Protein AF-A0A7C0VVH6-F1 (afdb_monomer)

Radius of gyration: 14.69 Å; Cα contacts (8 Å, |Δi|>4): 190; chains: 1; bounding box: 42×26×33 Å

Solvent-accessible surface area (backbone atoms only — not comparable to full-atom values): 6425 Å² total; per-residue (Å²): 135,94,75,88,85,83,79,89,79,78,71,96,59,83,92,65,56,63,70,42,46,78,48,74,46,80,42,77,58,90,42,61,59,67,68,76,42,82,99,42,51,32,40,39,35,47,28,66,67,40,36,70,76,56,25,31,32,35,65,71,55,56,45,76,43,52,21,85,41,68,57,70,46,68,45,45,38,20,32,76,32,97,60,71,42,70,55,85,55,60,80,64,50,43,39,81,43,78,58,70,78,87,77,114

Sequence (104 aa):
MHGVWTHGLRAPDGDRHPRFDWQTLIIPTGIAIHIRIPDLAAMLLPRSVLGHKHGIVLGNLVGLINSDYQGQVFVSCWNRSDTPCTIDGYRKAARYQEPNEQRL

pLDDT: mean 76.66, std 19.95, range [26.42, 95.19]

Structure (mmCIF, N/CA/C/O backbone):
data_AF-A0A7C0VVH6-F1
#
_entry.id   AF-A0A7C0VVH6-F1
#
loop_
_atom_site.group_PDB
_atom_site.id
_atom_site.type_symbol
_atom_site.label_atom_id
_atom_site.label_alt_id
_atom_site.label_comp_id
_atom_site.label_asym_id
_atom_site.label_entity_id
_atom_site.label_seq_id
_atom_site.pdbx_PDB_ins_code
_atom_site.Cartn_x
_atom_site.Cartn_y
_atom_site.Cartn_z
_atom_site.occupancy
_atom_site.B_iso_or_equiv
_atom_site.auth_seq_id
_atom_site.auth_comp_id
_atom_site.auth_asym_id
_atom_site.auth_atom_id
_atom_site.pdbx_PDB_model_num
ATOM 1 N N . MET A 1 1 ? 14.800 17.140 -7.129 1.00 32.22 1 MET A N 1
ATOM 2 C CA . MET A 1 1 ? 13.773 18.204 -7.133 1.00 32.22 1 MET A CA 1
ATOM 3 C C . MET A 1 1 ? 12.752 17.858 -6.064 1.00 32.22 1 MET A C 1
ATO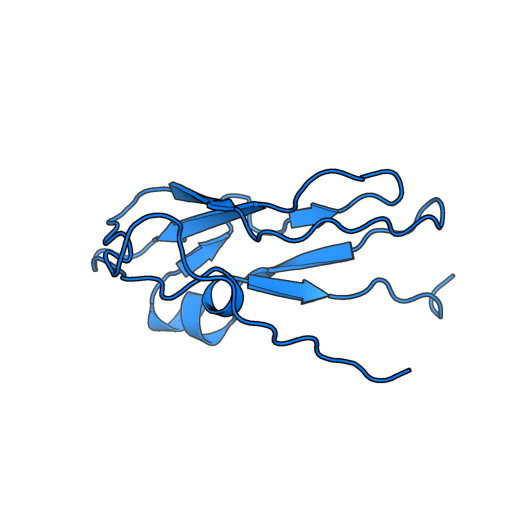M 5 O O . MET A 1 1 ? 12.158 16.795 -6.133 1.00 32.22 1 MET A O 1
ATOM 9 N N . HIS A 1 2 ? 12.637 18.692 -5.032 1.00 33.31 2 HIS A N 1
ATOM 10 C CA . HIS A 1 2 ? 11.721 18.484 -3.910 1.00 33.31 2 HIS A CA 1
ATOM 11 C C . HIS A 1 2 ? 10.302 18.890 -4.318 1.00 33.31 2 HIS A C 1
ATOM 13 O O . HIS A 1 2 ? 10.098 20.016 -4.760 1.00 33.31 2 HIS A O 1
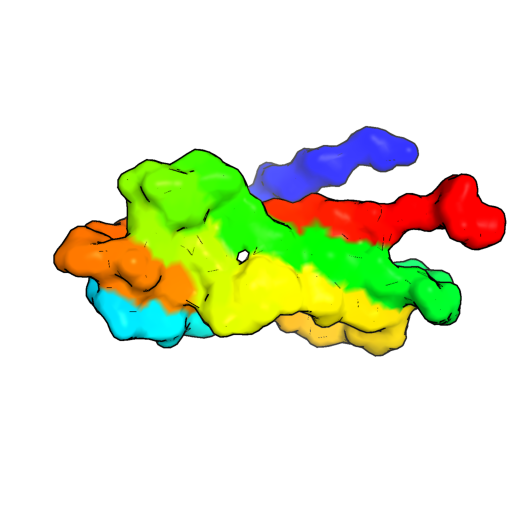ATOM 19 N N . GLY A 1 3 ? 9.324 18.001 -4.154 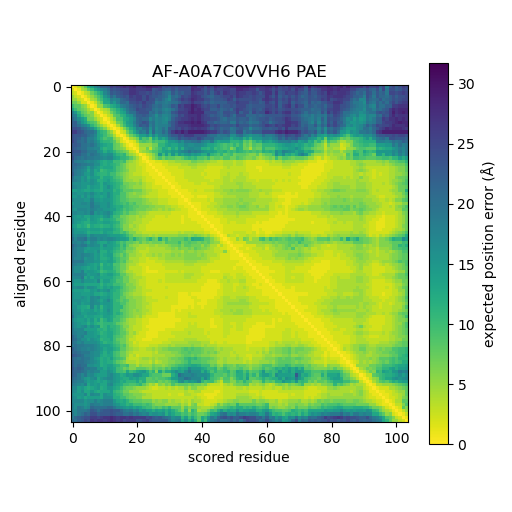1.00 26.42 3 GLY A N 1
ATOM 20 C CA . GLY A 1 3 ? 7.930 18.323 -4.444 1.00 26.42 3 GLY A CA 1
ATOM 21 C C . GLY A 1 3 ? 6.973 17.306 -3.844 1.00 26.42 3 GLY A C 1
ATOM 22 O O . GLY A 1 3 ? 6.599 16.334 -4.489 1.00 26.42 3 GLY A O 1
ATOM 23 N N . VAL A 1 4 ? 6.548 17.535 -2.601 1.00 28.69 4 VAL A N 1
ATOM 24 C CA . VAL A 1 4 ? 5.341 16.894 -2.070 1.00 28.69 4 VAL A CA 1
ATOM 25 C C . VAL A 1 4 ? 4.153 17.603 -2.717 1.00 28.69 4 VAL A C 1
ATOM 27 O O . VAL A 1 4 ? 3.821 18.726 -2.351 1.00 28.69 4 VAL A O 1
ATOM 30 N N . TRP A 1 5 ? 3.514 16.970 -3.699 1.00 31.70 5 TRP A N 1
ATOM 31 C CA . TRP A 1 5 ? 2.345 17.544 -4.364 1.00 31.70 5 TRP A CA 1
ATOM 32 C C . TRP A 1 5 ? 1.069 17.298 -3.536 1.00 31.70 5 TRP A C 1
ATOM 34 O O . TRP A 1 5 ? 0.516 16.193 -3.474 1.00 31.70 5 TRP A O 1
ATOM 44 N N . THR A 1 6 ? 0.565 18.348 -2.883 1.00 32.88 6 THR A N 1
ATOM 45 C CA . THR A 1 6 ? -0.767 18.395 -2.255 1.00 32.88 6 THR A CA 1
ATOM 46 C C . THR A 1 6 ? -1.719 19.293 -3.038 1.00 32.88 6 THR A C 1
ATOM 48 O O . THR A 1 6 ? -2.019 20.391 -2.589 1.00 32.88 6 THR A O 1
ATOM 51 N N . HIS A 1 7 ? -2.225 18.836 -4.188 1.00 34.09 7 HIS A N 1
ATOM 52 C CA . HIS A 1 7 ? -3.458 19.401 -4.748 1.00 34.09 7 HIS A CA 1
ATOM 53 C C . HIS A 1 7 ? -4.644 18.513 -4.355 1.00 34.09 7 HIS A C 1
ATOM 55 O O . HIS A 1 7 ? -4.594 17.283 -4.472 1.00 34.09 7 HIS A O 1
ATOM 61 N N . GLY A 1 8 ? -5.650 19.154 -3.757 1.00 37.66 8 GLY A N 1
ATOM 62 C CA . GLY A 1 8 ? -6.859 18.534 -3.234 1.00 37.66 8 GLY A CA 1
ATOM 63 C C . GLY A 1 8 ? -7.774 18.087 -4.364 1.00 37.66 8 GLY A C 1
ATOM 64 O O . GLY A 1 8 ? -8.221 18.901 -5.164 1.00 37.66 8 GLY A O 1
ATOM 65 N N . LEU A 1 9 ? -8.058 16.789 -4.402 1.00 35.31 9 LEU A N 1
ATOM 66 C CA . LEU A 1 9 ? -9.156 16.228 -5.176 1.00 35.31 9 LEU A CA 1
ATOM 67 C C . LEU A 1 9 ? -10.251 15.853 -4.179 1.00 35.31 9 LEU A C 1
ATOM 69 O O . LEU A 1 9 ? -10.010 15.094 -3.237 1.00 35.31 9 LEU A O 1
ATOM 73 N N . ARG A 1 10 ? -11.426 16.455 -4.362 1.00 34.75 10 ARG A N 1
ATOM 74 C CA . ARG A 1 10 ? -12.646 16.165 -3.607 1.00 34.75 10 ARG A CA 1
ATOM 75 C C . ARG A 1 10 ? -13.268 14.887 -4.177 1.00 34.75 10 ARG A C 1
ATOM 77 O O . ARG A 1 10 ? -13.180 14.657 -5.382 1.00 34.75 10 ARG A O 1
ATOM 84 N N . ALA A 1 11 ? -13.864 14.053 -3.326 1.00 36.97 11 ALA A N 1
ATOM 85 C CA . ALA A 1 11 ? -14.653 12.918 -3.801 1.00 36.97 11 ALA A CA 1
ATOM 86 C C . ALA A 1 11 ? -15.811 13.423 -4.698 1.00 36.97 11 ALA A C 1
ATOM 88 O O . ALA A 1 11 ? -16.311 14.522 -4.439 1.00 36.97 11 ALA A O 1
ATOM 89 N N . PRO A 1 12 ? -16.235 12.664 -5.729 1.00 39.09 12 PRO A N 1
ATOM 90 C CA . PRO A 1 12 ? -17.291 13.092 -6.654 1.00 39.09 12 PRO A CA 1
ATOM 91 C C . PRO A 1 12 ? -18.650 13.303 -5.970 1.00 39.09 12 PRO A C 1
ATOM 93 O O . PRO A 1 12 ? -19.452 14.099 -6.445 1.00 39.09 12 PRO A O 1
ATOM 96 N N . ASP A 1 13 ? -18.875 12.644 -4.832 1.00 41.97 13 ASP A N 1
ATOM 97 C CA . ASP A 1 13 ? -20.096 12.764 -4.043 1.00 41.97 13 ASP A CA 1
ATOM 98 C C . ASP A 1 13 ? -19.838 13.625 -2.804 1.00 41.97 13 ASP A C 1
ATOM 100 O O . ASP A 1 13 ? -19.041 13.269 -1.931 1.00 41.97 13 ASP A O 1
ATOM 104 N N . GLY A 1 14 ? -20.507 14.777 -2.735 1.00 39.84 14 GLY A N 1
ATOM 105 C CA . GLY A 1 14 ? -20.385 15.745 -1.648 1.00 39.84 14 GLY A CA 1
ATOM 106 C C . GLY A 1 14 ? -20.427 15.110 -0.251 1.00 39.84 14 GLY A C 1
ATOM 107 O O . GLY A 1 14 ? -21.399 14.463 0.129 1.00 39.84 14 GLY A O 1
ATOM 108 N N . ASP A 1 15 ? -19.351 15.324 0.507 1.00 42.72 15 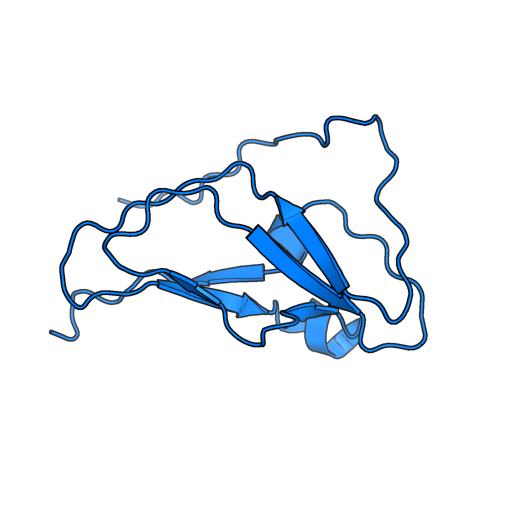ASP A N 1
ATOM 109 C CA . ASP A 1 15 ? -19.234 15.217 1.969 1.00 42.72 15 ASP A CA 1
ATOM 110 C C . ASP A 1 15 ? -19.726 13.928 2.664 1.00 42.72 15 ASP A C 1
ATOM 112 O O . ASP A 1 15 ? -19.918 13.914 3.881 1.00 42.72 15 ASP A O 1
ATOM 116 N N . ARG A 1 16 ? -19.837 12.794 1.960 1.00 50.97 16 ARG A N 1
ATOM 117 C CA . ARG A 1 16 ? -19.992 11.476 2.602 1.00 50.97 16 ARG A CA 1
ATOM 118 C C . ARG A 1 16 ? -18.710 10.669 2.491 1.00 50.97 16 ARG A C 1
ATOM 120 O O . ARG A 1 16 ? -18.546 9.827 1.617 1.00 50.97 16 ARG A O 1
ATOM 127 N N . HIS A 1 17 ? -17.797 10.901 3.426 1.00 58.50 17 HIS A N 1
ATOM 128 C CA . HIS A 1 17 ? -16.708 9.964 3.673 1.00 58.50 17 HIS A CA 1
ATOM 129 C C . HIS A 1 17 ? -17.310 8.608 4.076 1.00 58.50 17 HIS A C 1
ATOM 131 O O . HIS A 1 17 ? -18.033 8.561 5.079 1.00 58.50 17 HIS A O 1
ATOM 137 N N . PRO A 1 18 ? -17.059 7.515 3.333 1.00 57.94 18 PRO A N 1
ATOM 138 C CA . PRO A 1 18 ? -17.643 6.227 3.666 1.00 57.94 18 PRO A CA 1
ATOM 139 C C . PRO A 1 18 ? -17.195 5.831 5.075 1.00 57.94 18 PRO A C 1
ATOM 141 O O . PRO A 1 18 ? -15.998 5.759 5.364 1.00 57.94 18 PRO A O 1
ATOM 144 N N . ARG A 1 19 ? -18.171 5.626 5.966 1.00 63.44 19 ARG A N 1
ATOM 145 C CA . ARG A 1 19 ? -17.960 4.873 7.200 1.00 63.44 19 ARG A CA 1
ATOM 146 C C . ARG A 1 19 ? -17.945 3.407 6.824 1.00 63.44 19 ARG A C 1
ATOM 148 O O . ARG A 1 19 ? -18.879 2.942 6.177 1.00 63.44 19 ARG A O 1
ATOM 155 N N . PHE A 1 20 ? -16.887 2.705 7.197 1.00 69.06 20 PHE A N 1
ATOM 156 C CA . PHE A 1 20 ? -16.783 1.285 6.918 1.00 69.06 20 PHE A CA 1
ATOM 157 C C . PHE A 1 20 ? -16.285 0.508 8.127 1.00 69.06 20 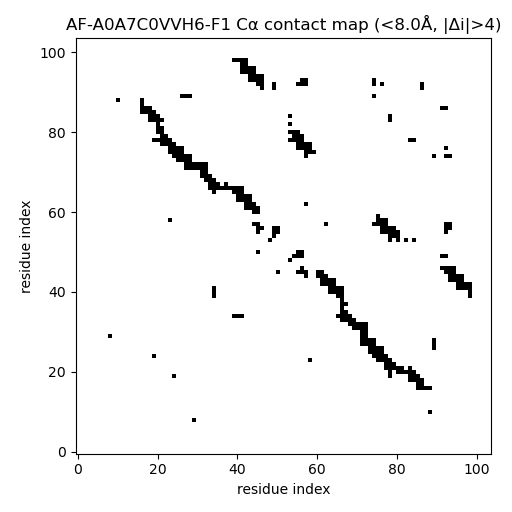PHE A C 1
ATOM 159 O O . PHE A 1 20 ? -15.374 0.939 8.843 1.00 69.06 20 PHE A O 1
ATOM 166 N N . ASP A 1 21 ? -16.932 -0.634 8.323 1.00 78.69 21 ASP A N 1
ATOM 167 C CA . ASP A 1 21 ? -16.658 -1.592 9.390 1.00 78.69 21 ASP A CA 1
ATOM 168 C C . ASP A 1 21 ? -15.534 -2.539 8.940 1.00 78.69 21 ASP A C 1
ATOM 170 O O . ASP A 1 21 ? -14.680 -2.127 8.158 1.00 78.69 21 ASP A O 1
ATOM 174 N N . TRP A 1 22 ? -15.549 -3.802 9.381 1.00 72.31 22 TRP A N 1
ATOM 175 C CA . TRP A 1 22 ? -14.607 -4.888 9.052 1.00 72.31 22 TRP A CA 1
ATOM 176 C C . TRP A 1 22 ? -14.575 -5.313 7.571 1.00 72.31 22 TRP A C 1
ATOM 178 O O . TRP A 1 22 ? -14.675 -6.492 7.232 1.00 72.31 22 TRP A O 1
ATOM 188 N N . GLN A 1 23 ? -14.448 -4.363 6.657 1.00 82.06 23 GLN A N 1
ATOM 189 C CA . GLN A 1 23 ? -14.487 -4.586 5.222 1.00 82.06 23 GLN A CA 1
ATOM 190 C C . GLN A 1 23 ? -13.326 -3.893 4.515 1.00 82.06 23 GLN A C 1
ATOM 192 O O . GLN A 1 23 ? -12.636 -3.030 5.068 1.00 82.06 23 GLN A O 1
ATOM 197 N N . THR A 1 24 ? -13.114 -4.300 3.267 1.00 87.88 24 THR A N 1
ATOM 198 C CA . THR A 1 24 ? -12.145 -3.677 2.368 1.00 87.88 24 THR A CA 1
ATOM 199 C C . THR A 1 24 ? -12.869 -2.741 1.409 1.00 87.88 24 THR A C 1
ATOM 201 O O . THR A 1 24 ? -13.836 -3.141 0.766 1.00 87.88 24 THR A O 1
ATOM 204 N N . LEU A 1 25 ? -12.377 -1.511 1.284 1.00 87.94 25 LEU A N 1
ATOM 205 C CA . LEU A 1 25 ? -12.809 -0.545 0.281 1.00 87.94 25 LEU A CA 1
ATOM 206 C C . LEU A 1 25 ? -11.679 -0.264 -0.707 1.00 87.94 25 LEU A C 1
ATOM 208 O O . LEU A 1 25 ? -10.536 -0.043 -0.310 1.00 87.94 25 LEU A O 1
ATOM 212 N N . ILE A 1 26 ? -12.008 -0.205 -1.996 1.00 87.81 26 ILE A N 1
ATOM 213 C CA . ILE A 1 26 ? -11.077 0.237 -3.035 1.00 87.81 26 ILE A CA 1
ATOM 214 C C . ILE A 1 26 ? -11.238 1.744 -3.221 1.00 87.81 26 ILE A C 1
ATOM 216 O O . ILE A 1 26 ? -12.274 2.214 -3.684 1.00 87.81 26 ILE A O 1
ATOM 220 N N . ILE A 1 27 ? -10.210 2.507 -2.852 1.00 86.69 27 ILE A N 1
ATOM 221 C CA . ILE A 1 27 ? -10.223 3.969 -2.929 1.00 86.69 27 ILE A CA 1
ATOM 222 C C . ILE A 1 27 ? -9.391 4.407 -4.145 1.00 86.69 27 ILE A C 1
ATOM 224 O O . ILE A 1 27 ? -8.174 4.180 -4.151 1.00 86.69 27 ILE A O 1
ATOM 228 N N . PRO A 1 28 ? -9.993 5.041 -5.169 1.00 87.81 28 PRO A N 1
ATOM 229 C CA . PRO A 1 28 ? -9.237 5.636 -6.265 1.00 87.81 28 PRO A CA 1
ATOM 230 C C . PRO A 1 28 ? -8.426 6.831 -5.753 1.00 87.81 28 PRO A C 1
ATOM 232 O O . PRO A 1 28 ? -8.939 7.673 -5.014 1.00 87.81 28 PRO A O 1
ATOM 235 N N . THR A 1 29 ? -7.152 6.921 -6.138 1.00 86.50 29 THR A N 1
ATOM 236 C CA . THR A 1 29 ? -6.297 8.044 -5.710 1.00 86.50 29 THR A CA 1
ATOM 237 C C . THR A 1 29 ? -6.428 9.280 -6.600 1.00 86.50 29 THR A C 1
ATOM 239 O O . THR A 1 29 ? -6.034 10.369 -6.187 1.00 86.50 29 THR A O 1
ATOM 242 N N . GLY A 1 30 ? -6.936 9.137 -7.828 1.00 87.25 30 GLY A N 1
ATOM 243 C CA . GLY A 1 30 ? -6.835 10.184 -8.849 1.00 87.25 30 GLY A CA 1
ATOM 244 C C . GLY A 1 30 ? -5.411 10.388 -9.382 1.00 87.25 30 GLY A C 1
ATOM 245 O O . GLY A 1 30 ? -5.173 11.352 -10.102 1.00 87.25 30 GLY A O 1
ATOM 246 N N . ILE A 1 31 ? -4.455 9.525 -9.012 1.00 86.56 31 ILE A N 1
ATOM 247 C CA . ILE A 1 31 ? -3.039 9.627 -9.382 1.00 86.56 31 ILE A CA 1
ATOM 248 C C . ILE A 1 31 ? -2.673 8.433 -10.261 1.00 86.56 31 ILE A C 1
ATOM 250 O O . ILE A 1 31 ? -2.931 7.290 -9.892 1.00 86.56 31 ILE A O 1
ATOM 254 N N . ALA A 1 32 ? -2.019 8.698 -11.388 1.00 90.69 32 ALA A N 1
ATOM 255 C CA . ALA A 1 32 ? -1.297 7.703 -12.172 1.00 90.69 32 ALA A CA 1
ATOM 256 C C . ALA A 1 32 ? 0.206 7.996 -12.085 1.00 90.69 32 ALA A C 1
ATOM 258 O O . ALA A 1 32 ? 0.615 9.157 -12.031 1.00 90.69 32 ALA A O 1
ATOM 259 N N . ILE A 1 33 ? 1.022 6.946 -12.033 1.00 87.06 33 ILE A N 1
ATOM 260 C CA . ILE A 1 33 ? 2.486 7.027 -11.945 1.00 87.06 33 ILE A CA 1
ATOM 261 C C . ILE A 1 33 ? 3.051 6.114 -13.025 1.00 87.06 33 ILE A C 1
ATOM 263 O O . ILE A 1 33 ? 2.510 5.036 -13.233 1.00 87.06 33 ILE A O 1
ATOM 267 N N . HIS A 1 34 ? 4.133 6.540 -13.676 1.00 93.88 34 HIS A N 1
ATOM 268 C CA . HIS A 1 34 ? 4.886 5.736 -14.635 1.00 93.88 34 HIS A CA 1
ATOM 269 C C . HIS A 1 34 ? 6.382 5.887 -14.331 1.00 93.88 34 HIS A C 1
ATOM 271 O O . HIS A 1 34 ? 6.957 6.947 -14.573 1.00 93.88 34 HIS A O 1
ATOM 277 N N . ILE A 1 35 ? 6.997 4.851 -13.749 1.00 91.31 35 ILE A N 1
ATOM 278 C CA . ILE A 1 35 ? 8.380 4.898 -13.230 1.00 91.31 35 ILE A CA 1
ATOM 279 C C . ILE A 1 35 ? 9.409 4.817 -14.369 1.00 91.31 35 ILE A C 1
ATOM 281 O O . ILE A 1 35 ? 10.467 5.424 -14.264 1.00 91.31 35 ILE A O 1
ATOM 285 N N . ARG A 1 36 ? 9.099 4.126 -15.478 1.00 91.56 36 ARG A N 1
ATOM 286 C CA . ARG A 1 36 ? 9.892 4.071 -16.731 1.00 91.56 36 ARG A CA 1
ATOM 287 C C . ARG A 1 36 ? 11.301 3.479 -16.650 1.00 91.56 36 ARG A C 1
ATOM 289 O O . ARG A 1 36 ? 11.919 3.301 -17.696 1.00 91.56 36 ARG A O 1
ATOM 296 N N . ILE A 1 37 ? 11.802 3.173 -15.461 1.00 91.44 37 ILE A N 1
ATOM 297 C CA . ILE A 1 37 ? 13.091 2.514 -15.255 1.00 91.44 37 ILE A CA 1
ATOM 298 C C . ILE A 1 37 ? 12.818 1.017 -15.082 1.00 91.44 37 ILE A C 1
ATOM 300 O O . ILE A 1 37 ? 12.159 0.662 -14.104 1.00 91.44 37 ILE A O 1
ATOM 304 N N . PRO A 1 38 ? 13.264 0.151 -16.012 1.00 90.62 38 PRO A N 1
ATOM 305 C CA . PRO A 1 38 ? 13.135 -1.296 -15.865 1.00 90.62 38 PRO A CA 1
ATOM 306 C C . PRO A 1 38 ? 13.707 -1.785 -14.532 1.00 90.62 38 PRO A C 1
ATOM 308 O O . PRO A 1 38 ? 14.629 -1.179 -13.991 1.00 90.62 38 PRO A O 1
ATOM 311 N N . ASP A 1 39 ? 13.135 -2.864 -13.998 1.00 89.19 39 ASP A N 1
ATOM 312 C CA . ASP A 1 39 ? 13.552 -3.511 -12.741 1.00 89.19 39 ASP A CA 1
ATOM 313 C C . ASP A 1 39 ? 13.413 -2.650 -11.473 1.00 89.19 39 ASP A C 1
ATOM 315 O O . ASP A 1 39 ? 13.778 -3.067 -10.372 1.00 89.19 39 ASP A O 1
ATOM 319 N N . LEU A 1 40 ? 12.809 -1.468 -11.602 1.00 93.00 40 LEU A N 1
ATOM 320 C CA . LEU A 1 40 ? 12.509 -0.574 -10.501 1.00 93.00 40 LEU A CA 1
ATOM 321 C C . LEU A 1 40 ? 11.016 -0.628 -10.163 1.00 93.00 40 LEU A C 1
ATOM 323 O O . LEU A 1 40 ? 10.151 -0.612 -11.038 1.00 93.00 40 LEU A O 1
ATOM 327 N N . ALA A 1 41 ? 10.692 -0.657 -8.875 1.00 92.69 41 ALA A N 1
ATOM 328 C CA . ALA A 1 41 ? 9.312 -0.656 -8.413 1.00 92.69 41 ALA A CA 1
ATOM 329 C C . ALA A 1 41 ? 9.145 0.266 -7.212 1.00 92.69 41 ALA A C 1
ATOM 331 O O . ALA A 1 41 ? 10.041 0.405 -6.377 1.00 92.69 41 ALA A O 1
ATOM 332 N N . ALA A 1 42 ? 7.978 0.892 -7.123 1.00 92.69 42 ALA A N 1
ATOM 333 C CA . ALA A 1 42 ? 7.611 1.702 -5.975 1.00 92.69 42 ALA A CA 1
ATOM 334 C C . ALA A 1 42 ? 6.711 0.918 -5.024 1.00 92.69 42 ALA A C 1
ATOM 336 O O . ALA A 1 42 ? 6.034 -0.035 -5.418 1.00 92.69 42 ALA A O 1
ATOM 337 N N . MET A 1 43 ? 6.678 1.347 -3.763 1.00 93.56 43 MET A N 1
ATOM 338 C CA . MET A 1 43 ? 5.876 0.694 -2.732 1.00 93.56 43 MET A CA 1
ATOM 339 C C . MET A 1 43 ? 4.800 1.633 -2.196 1.00 93.56 43 MET A C 1
ATOM 341 O O . MET A 1 43 ? 5.064 2.774 -1.820 1.00 93.56 43 MET A O 1
ATOM 345 N N . LEU A 1 44 ? 3.580 1.123 -2.097 1.00 92.12 44 LEU A N 1
ATOM 346 C CA . LEU A 1 44 ? 2.495 1.697 -1.324 1.00 92.12 44 LEU A CA 1
ATOM 347 C C . LEU A 1 44 ? 2.455 0.999 0.039 1.00 92.12 44 LEU A C 1
ATOM 349 O O . LEU A 1 44 ? 2.268 -0.214 0.121 1.00 92.12 44 LEU A O 1
ATOM 353 N N . LEU A 1 45 ? 2.629 1.772 1.108 1.00 90.62 45 LEU A N 1
ATOM 354 C CA . LEU A 1 45 ? 2.746 1.287 2.480 1.00 90.62 45 LEU A CA 1
ATOM 355 C C . LEU A 1 45 ? 1.598 1.808 3.358 1.00 90.62 45 LEU A C 1
ATOM 357 O O . LEU A 1 45 ? 1.179 2.959 3.190 1.00 90.62 45 LEU A O 1
ATOM 361 N N . PRO A 1 46 ? 1.118 1.031 4.345 1.00 87.12 46 PRO A N 1
ATOM 362 C CA . PRO A 1 46 ? 0.195 1.535 5.353 1.00 87.12 46 PRO A CA 1
ATOM 363 C C . PRO A 1 46 ? 0.806 2.700 6.141 1.00 87.12 46 PRO A C 1
ATOM 365 O O . PRO A 1 46 ? 2.008 2.732 6.421 1.00 87.12 46 PRO A O 1
ATOM 368 N N . ARG A 1 47 ? -0.022 3.656 6.572 1.00 83.75 47 ARG A N 1
ATOM 369 C CA . ARG A 1 47 ? 0.439 4.704 7.496 1.00 83.75 47 ARG A CA 1
ATOM 370 C C . ARG A 1 47 ? 0.473 4.167 8.926 1.00 83.75 47 ARG A C 1
ATOM 372 O O . ARG A 1 47 ? -0.560 3.790 9.468 1.00 83.75 47 ARG A O 1
ATOM 379 N N . SER A 1 48 ? 1.647 4.205 9.560 1.00 74.38 48 SER A N 1
ATOM 380 C CA . SER A 1 48 ? 1.903 3.590 10.876 1.00 74.38 48 SER A CA 1
ATOM 381 C C . SER A 1 48 ? 0.895 3.974 11.965 1.00 74.38 48 SER A C 1
ATOM 383 O O . SER A 1 48 ? 0.364 3.099 12.641 1.00 74.38 48 SER A O 1
ATOM 385 N N . VAL A 1 49 ? 0.577 5.265 12.115 1.00 78.31 49 VAL A N 1
ATOM 386 C CA . VAL A 1 49 ? -0.379 5.736 13.136 1.00 78.31 49 VAL A CA 1
ATOM 387 C C . VAL A 1 49 ? -1.796 5.231 12.858 1.00 78.31 49 VAL A C 1
ATOM 389 O O . VAL A 1 49 ? -2.489 4.848 13.795 1.00 78.31 49 VAL A O 1
ATOM 392 N N . LEU A 1 50 ? -2.217 5.189 11.591 1.00 79.69 50 LEU A N 1
ATOM 393 C CA . LEU A 1 50 ? -3.556 4.725 11.226 1.00 79.69 50 LEU A CA 1
ATOM 394 C C . LEU A 1 50 ? -3.681 3.203 11.406 1.00 79.69 50 LEU A C 1
ATOM 396 O O . LEU A 1 50 ? -4.668 2.724 11.958 1.00 79.69 50 LEU A O 1
ATOM 400 N N . GLY A 1 51 ? -2.634 2.459 11.046 1.00 81.88 51 GLY A N 1
ATOM 401 C CA . GLY A 1 51 ? -2.569 1.015 11.254 1.00 81.88 51 GLY A CA 1
ATOM 402 C C . GLY A 1 51 ? -2.502 0.616 12.725 1.00 81.88 51 GLY A C 1
ATOM 403 O O . GLY A 1 51 ? -3.152 -0.351 13.114 1.00 81.88 51 GLY A O 1
ATOM 404 N N . HIS A 1 52 ? -1.753 1.352 13.550 1.00 83.69 52 HIS A N 1
ATOM 405 C CA . HIS A 1 52 ? -1.592 1.041 14.971 1.00 83.69 52 HIS A CA 1
ATOM 406 C C . HIS A 1 52 ? -2.785 1.501 15.818 1.00 83.69 52 HIS A C 1
ATOM 408 O O . HIS A 1 52 ? -3.315 0.705 16.585 1.00 83.69 52 HIS A O 1
ATOM 414 N N . LYS A 1 53 ? -3.230 2.758 15.669 1.00 83.69 53 LYS A N 1
ATOM 415 C CA . LYS A 1 53 ? -4.276 3.341 16.529 1.00 83.69 53 LYS A CA 1
ATOM 416 C C . LYS A 1 53 ? -5.700 3.055 16.063 1.00 83.69 53 LYS A C 1
AT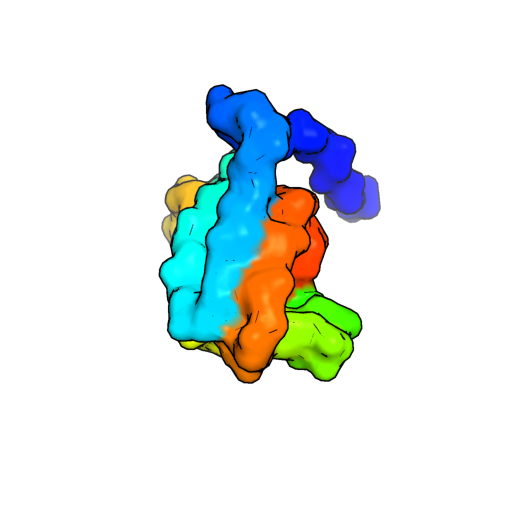OM 418 O O . LYS A 1 53 ? -6.603 3.051 16.886 1.00 83.69 53 LYS A O 1
ATOM 423 N N . HIS A 1 54 ? -5.903 2.867 14.760 1.00 85.25 54 HIS A N 1
ATOM 424 C CA . HIS A 1 54 ? -7.242 2.779 14.165 1.00 85.25 54 HIS A CA 1
ATOM 425 C C . HIS A 1 54 ? -7.473 1.485 13.381 1.00 85.25 54 HIS A C 1
ATOM 427 O O . HIS A 1 54 ? -8.526 1.322 12.782 1.00 85.25 54 HIS A O 1
ATOM 433 N N . GLY A 1 55 ? -6.491 0.577 13.340 1.00 88.50 55 GLY A N 1
ATOM 434 C CA . GLY A 1 55 ? -6.617 -0.680 12.607 1.00 88.50 55 GLY A CA 1
ATOM 435 C C . GLY A 1 55 ? -6.810 -0.504 11.100 1.00 88.50 55 GLY A C 1
ATOM 436 O O . GLY A 1 55 ? -7.337 -1.403 10.462 1.00 88.50 55 GLY A O 1
ATOM 437 N N . ILE A 1 56 ? -6.394 0.617 10.508 1.00 88.88 56 ILE A N 1
ATOM 438 C CA . ILE A 1 56 ? -6.534 0.819 9.062 1.00 88.88 56 ILE A CA 1
ATOM 439 C C . ILE A 1 56 ? -5.239 0.451 8.357 1.00 88.88 56 ILE A C 1
ATOM 441 O O . ILE A 1 56 ? -4.190 1.058 8.584 1.00 88.88 56 ILE A O 1
ATOM 445 N N . VAL A 1 57 ? -5.324 -0.537 7.479 1.00 91.94 57 VAL A N 1
ATOM 446 C CA . VAL A 1 57 ? -4.189 -1.094 6.746 1.00 91.94 57 VAL A CA 1
ATOM 447 C C . VAL A 1 57 ? -4.497 -1.182 5.255 1.00 91.94 57 VAL A C 1
ATOM 449 O O . VAL A 1 57 ? -5.601 -0.869 4.802 1.00 91.94 57 VAL A O 1
ATOM 452 N N . LEU A 1 58 ? -3.503 -1.605 4.479 1.00 92.81 58 LEU A N 1
ATOM 453 C CA . LEU A 1 58 ? -3.739 -2.049 3.115 1.00 92.81 58 LEU A CA 1
ATOM 454 C C . LEU A 1 58 ? -4.256 -3.492 3.139 1.00 92.81 58 LEU A C 1
ATOM 456 O O . LEU A 1 58 ? -3.660 -4.339 3.798 1.00 92.81 58 LEU A O 1
ATOM 460 N N . GLY A 1 59 ? -5.334 -3.784 2.414 1.00 92.12 59 GLY A N 1
ATOM 461 C CA . GLY A 1 59 ? -5.892 -5.136 2.290 1.00 92.12 59 GLY A CA 1
ATOM 462 C C . GLY A 1 59 ? -4.924 -6.113 1.619 1.00 92.12 59 GLY A C 1
ATOM 463 O O . GLY A 1 59 ? -4.888 -7.285 1.965 1.00 92.12 59 GLY A O 1
ATOM 464 N N . ASN A 1 60 ? -4.063 -5.612 0.731 1.00 93.62 60 ASN A N 1
ATOM 465 C CA . ASN A 1 60 ? -2.947 -6.354 0.144 1.00 93.62 60 ASN A CA 1
ATOM 466 C C . ASN A 1 60 ? -1.626 -6.194 0.924 1.00 93.62 60 ASN A C 1
ATOM 468 O O . ASN A 1 60 ? -0.584 -6.610 0.430 1.00 93.62 60 ASN A O 1
ATOM 472 N N . LEU A 1 61 ? -1.665 -5.601 2.125 1.00 92.94 61 LEU A N 1
ATOM 473 C CA . LEU A 1 61 ? -0.546 -5.304 3.035 1.00 92.94 61 LEU A CA 1
ATOM 474 C C . LEU A 1 61 ? 0.479 -4.298 2.493 1.00 92.94 61 LEU A C 1
ATOM 476 O O . LEU A 1 61 ? 0.721 -3.269 3.123 1.00 92.94 61 LEU A O 1
ATOM 480 N N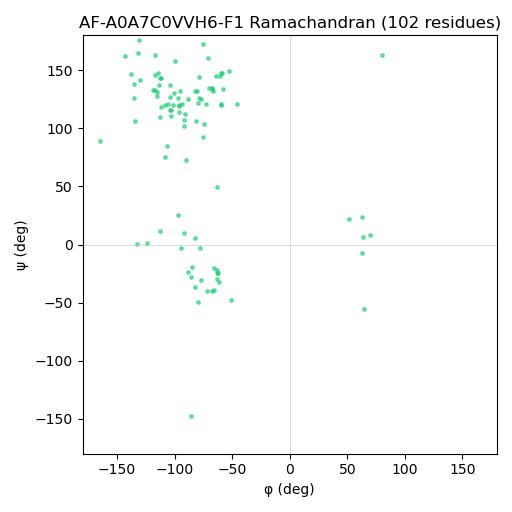 . VAL A 1 62 ? 1.049 -4.573 1.324 1.00 93.50 62 VAL A N 1
ATOM 481 C CA . VAL A 1 62 ? 1.992 -3.727 0.595 1.00 93.50 62 VAL A CA 1
ATOM 482 C C . VAL A 1 62 ? 1.577 -3.717 -0.872 1.00 93.50 62 VAL A C 1
ATOM 484 O O . VAL A 1 62 ? 1.431 -4.766 -1.494 1.00 93.50 62 VAL A O 1
ATOM 487 N N . GLY A 1 63 ? 1.391 -2.528 -1.442 1.00 93.19 63 GLY A N 1
ATOM 488 C CA . GLY A 1 63 ? 1.181 -2.383 -2.882 1.00 93.19 63 GLY A CA 1
ATOM 489 C C . GLY A 1 63 ? 2.511 -2.238 -3.602 1.00 93.19 63 GLY A C 1
ATOM 490 O O . GLY A 1 63 ? 3.275 -1.340 -3.270 1.00 93.19 63 GLY A O 1
ATOM 491 N N . LEU A 1 64 ? 2.782 -3.085 -4.590 1.00 94.44 64 LEU A N 1
ATOM 492 C CA . LEU A 1 64 ? 3.906 -2.902 -5.503 1.00 94.44 64 LEU A CA 1
ATOM 493 C C . LEU A 1 64 ? 3.407 -2.198 -6.769 1.00 94.44 64 LEU A C 1
ATOM 495 O O . LEU A 1 64 ? 2.380 -2.587 -7.325 1.00 94.44 64 LEU A O 1
ATOM 499 N N . ILE A 1 65 ? 4.114 -1.159 -7.207 1.00 93.38 65 ILE A N 1
ATOM 500 C CA . ILE A 1 65 ? 3.848 -0.453 -8.464 1.00 93.38 65 ILE A CA 1
ATOM 501 C C . ILE A 1 65 ? 5.030 -0.725 -9.389 1.00 93.38 65 ILE A C 1
ATOM 503 O O . ILE A 1 65 ? 6.135 -0.245 -9.132 1.00 93.38 65 ILE A O 1
ATOM 507 N N . ASN A 1 66 ? 4.785 -1.511 -10.437 1.00 94.31 66 ASN A N 1
ATOM 508 C CA . ASN A 1 66 ? 5.800 -1.898 -11.415 1.00 94.31 66 ASN A CA 1
ATOM 509 C C . ASN A 1 66 ? 6.211 -0.726 -12.311 1.00 94.31 66 ASN A C 1
ATOM 511 O O . ASN A 1 66 ? 5.471 0.249 -12.472 1.00 94.31 66 ASN A O 1
ATOM 515 N N . SER A 1 67 ? 7.380 -0.856 -12.941 1.00 93.69 67 SER A N 1
ATOM 516 C CA . SER A 1 67 ? 7.963 0.188 -13.780 1.00 93.69 67 SER A CA 1
ATOM 517 C C . SER A 1 67 ? 7.129 0.576 -14.999 1.00 93.69 67 SER A C 1
ATOM 519 O O . SER A 1 67 ? 7.162 1.731 -15.428 1.00 93.69 67 SER A O 1
ATOM 521 N N . ASP A 1 68 ? 6.408 -0.401 -15.544 1.00 94.31 68 ASP A N 1
ATOM 522 C CA . ASP A 1 68 ? 5.580 -0.338 -16.748 1.00 94.31 68 ASP A CA 1
ATOM 523 C C . ASP A 1 68 ? 4.101 -0.041 -16.456 1.00 94.31 68 ASP A C 1
ATOM 525 O O . ASP A 1 68 ? 3.303 0.133 -17.381 1.00 94.31 68 ASP A O 1
ATOM 529 N N . TYR A 1 69 ? 3.726 0.058 -15.178 1.00 95.00 69 TYR A N 1
ATOM 530 C CA . TYR A 1 69 ? 2.378 0.431 -14.786 1.00 95.00 69 TYR A CA 1
ATOM 531 C C . TYR A 1 69 ? 2.096 1.886 -15.176 1.00 95.00 69 TYR A C 1
ATOM 533 O O . TYR A 1 69 ? 2.913 2.773 -14.940 1.00 95.00 69 TYR A O 1
ATOM 541 N N . GLN A 1 70 ? 0.928 2.127 -15.774 1.00 95.19 70 GLN A N 1
ATOM 542 C CA . GLN A 1 70 ? 0.482 3.457 -16.228 1.00 95.19 70 GLN A CA 1
ATOM 543 C C . GLN A 1 70 ? -0.954 3.782 -15.795 1.00 95.19 70 GLN A C 1
ATOM 545 O O . GLN A 1 70 ? -1.491 4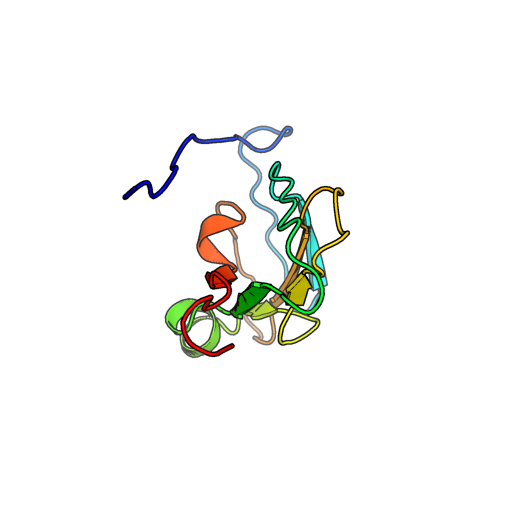.841 -16.116 1.00 95.19 70 GLN A O 1
ATOM 550 N N . GLY A 1 71 ? -1.596 2.854 -15.085 1.00 93.50 71 GLY A N 1
ATOM 551 C CA . GLY A 1 71 ? -2.955 3.026 -14.599 1.00 93.50 71 GLY A CA 1
ATOM 552 C C . GLY A 1 71 ? -3.038 3.973 -13.404 1.00 93.50 71 GLY A C 1
ATOM 553 O O . GLY A 1 71 ? -2.039 4.390 -12.814 1.00 93.50 71 GLY A O 1
ATOM 554 N N . GLN A 1 72 ? -4.270 4.281 -13.012 1.00 93.94 72 GLN A N 1
ATOM 555 C CA . GLN A 1 72 ? -4.525 4.957 -11.748 1.00 93.94 72 GLN A CA 1
ATOM 556 C C . GLN A 1 72 ? -4.166 4.041 -10.574 1.00 93.94 72 GLN A C 1
ATOM 558 O O . GLN A 1 72 ? -4.648 2.917 -10.488 1.00 93.94 72 GLN A O 1
ATOM 563 N N . VAL A 1 73 ? -3.422 4.560 -9.603 1.00 90.56 73 VAL A N 1
ATOM 564 C CA . VAL A 1 73 ? -3.139 3.869 -8.346 1.00 90.56 73 VAL A CA 1
ATOM 565 C C . VAL A 1 73 ? -4.410 3.796 -7.497 1.00 90.56 73 VAL A C 1
ATOM 567 O O . VAL A 1 73 ? -5.113 4.793 -7.303 1.00 90.56 73 VAL A O 1
ATOM 570 N N . PHE A 1 74 ? -4.676 2.622 -6.933 1.00 90.94 74 PHE A N 1
ATOM 571 C CA . PHE A 1 74 ? -5.763 2.399 -5.986 1.00 90.94 74 PHE A CA 1
ATOM 572 C C . PHE A 1 74 ? -5.210 2.051 -4.608 1.00 90.94 74 PHE A C 1
ATOM 574 O O . PHE A 1 74 ? -4.171 1.405 -4.479 1.00 90.94 74 PHE A O 1
ATOM 581 N N . VAL A 1 75 ? -5.934 2.453 -3.567 1.00 90.25 75 VAL A N 1
ATOM 582 C CA . VAL A 1 75 ? -5.670 2.021 -2.195 1.00 90.25 75 VAL A CA 1
ATOM 583 C C . VAL A 1 75 ? -6.707 0.969 -1.827 1.00 90.25 75 VAL A C 1
ATOM 585 O O . VAL A 1 75 ? -7.881 1.295 -1.661 1.00 90.25 75 VAL A O 1
ATOM 588 N N . SER A 1 76 ? -6.279 -0.284 -1.676 1.00 91.81 76 SER A N 1
ATOM 589 C CA . SER A 1 76 ? -7.101 -1.326 -1.057 1.00 91.81 76 SER A CA 1
ATOM 590 C C . SER A 1 76 ? -7.106 -1.087 0.444 1.00 91.81 76 SER A C 1
ATOM 592 O O . SER A 1 76 ? -6.187 -1.512 1.129 1.00 91.81 76 SER A O 1
ATOM 594 N N . CYS A 1 77 ? -8.080 -0.359 0.968 1.00 90.19 77 CYS A N 1
ATOM 595 C CA . CYS A 1 77 ? -8.115 0.032 2.367 1.00 90.19 77 CYS A CA 1
ATOM 596 C C . CYS A 1 77 ? -8.933 -0.960 3.192 1.00 90.19 77 CYS A C 1
ATOM 598 O O . CYS A 1 77 ? -10.113 -1.150 2.921 1.00 90.19 77 CYS A O 1
ATOM 600 N N . TRP A 1 78 ? -8.319 -1.572 4.202 1.00 90.81 78 TRP A N 1
ATOM 601 C CA . TRP A 1 78 ? -8.976 -2.518 5.099 1.00 90.81 78 TRP A CA 1
ATOM 602 C C . TRP A 1 78 ? -9.010 -1.969 6.523 1.00 90.81 78 TRP A C 1
ATOM 604 O O . TRP A 1 78 ? -7.977 -1.584 7.075 1.00 90.81 78 TRP A O 1
ATOM 614 N N . ASN A 1 79 ? -10.200 -1.954 7.117 1.00 90.62 79 ASN A N 1
ATOM 615 C CA . ASN A 1 79 ? -10.378 -1.732 8.543 1.00 90.62 79 ASN A CA 1
ATOM 616 C C . ASN A 1 79 ? -10.387 -3.091 9.254 1.00 90.62 79 ASN A C 1
ATOM 618 O O . ASN A 1 79 ? -11.333 -3.866 9.139 1.00 90.62 79 ASN A O 1
ATOM 622 N N . ARG A 1 80 ? -9.297 -3.383 9.966 1.00 91.50 80 ARG A N 1
ATOM 623 C CA . ARG A 1 80 ? -9.106 -4.587 10.789 1.00 91.50 80 ARG A CA 1
ATOM 624 C C . ARG A 1 80 ? -9.421 -4.336 12.270 1.00 91.50 80 ARG A C 1
ATOM 626 O O . ARG A 1 80 ? -8.810 -4.969 13.133 1.00 91.50 80 ARG A O 1
ATOM 633 N N . SER A 1 81 ? -10.270 -3.355 12.566 1.00 88.38 81 SER A N 1
ATOM 634 C CA . SER A 1 81 ? -10.766 -3.065 13.913 1.00 88.38 81 SER A CA 1
ATOM 635 C C . SER A 1 81 ? -12.279 -3.249 13.993 1.00 88.38 81 SER A C 1
ATOM 637 O O . SER A 1 81 ? -12.966 -3.244 12.975 1.00 88.38 81 SER A O 1
ATOM 639 N N . ASP A 1 82 ? -12.791 -3.357 15.218 1.00 86.50 82 ASP A N 1
ATOM 640 C CA . ASP A 1 82 ? -14.222 -3.414 15.546 1.00 86.50 82 ASP A CA 1
ATOM 641 C C . ASP A 1 82 ? -14.923 -2.067 15.519 1.00 86.50 82 ASP A C 1
ATOM 643 O O . ASP A 1 82 ? -16.140 -1.990 15.687 1.00 86.50 82 ASP A O 1
ATOM 647 N N . THR A 1 83 ? -14.167 -1.006 15.276 1.00 84.94 83 THR A N 1
ATOM 648 C CA . THR A 1 83 ? -14.680 0.347 15.308 1.00 84.94 83 THR A CA 1
ATOM 649 C C . THR A 1 83 ? -14.851 0.863 13.877 1.00 84.94 83 THR A C 1
ATOM 651 O O . THR A 1 83 ? -13.889 0.855 13.101 1.00 84.94 83 THR A O 1
ATOM 654 N N . PRO A 1 84 ? -16.041 1.365 13.500 1.00 82.50 84 PRO A N 1
ATOM 655 C CA . PRO A 1 84 ? -16.248 1.976 12.192 1.00 82.50 84 PRO A CA 1
ATOM 656 C C . PRO A 1 84 ? -15.295 3.157 11.980 1.00 82.50 84 PRO A C 1
ATOM 658 O O . PRO A 1 84 ? -15.179 4.036 12.840 1.00 82.50 84 PRO A O 1
ATOM 661 N N . CYS A 1 85 ? -14.652 3.225 10.814 1.00 78.44 85 CYS A N 1
ATOM 662 C CA . CYS A 1 85 ? -13.713 4.295 10.482 1.00 78.44 85 CYS A CA 1
ATOM 663 C C . CYS A 1 85 ? -14.249 5.186 9.363 1.00 78.44 85 CYS A C 1
ATOM 665 O O . CYS A 1 85 ? -14.860 4.708 8.410 1.00 78.44 85 CYS A O 1
ATOM 667 N N . THR A 1 86 ? -13.977 6.488 9.462 1.00 76.75 86 THR A N 1
ATOM 668 C CA . THR A 1 86 ? -14.215 7.467 8.399 1.00 76.75 86 THR A CA 1
ATOM 669 C C . THR A 1 86 ? -12.876 7.903 7.811 1.00 76.75 86 THR A C 1
ATOM 671 O O . THR A 1 86 ? -12.043 8.466 8.524 1.00 76.75 86 THR A O 1
ATOM 674 N N . ILE A 1 87 ? -12.669 7.679 6.511 1.00 71.19 87 ILE A N 1
ATOM 675 C CA . ILE A 1 87 ? -11.456 8.126 5.814 1.00 71.19 87 ILE A CA 1
ATOM 676 C C . ILE A 1 87 ? -11.729 9.396 5.018 1.00 71.19 87 ILE A C 1
ATOM 678 O O . ILE A 1 87 ? -12.512 9.424 4.070 1.00 71.19 87 ILE A O 1
ATOM 682 N N . ASP A 1 88 ? -10.994 10.440 5.378 1.00 67.62 88 ASP A N 1
ATOM 683 C CA . ASP A 1 88 ? -10.961 11.716 4.676 1.00 67.62 88 ASP A CA 1
ATOM 684 C C . ASP A 1 88 ? -9.860 11.704 3.599 1.00 67.62 88 ASP A C 1
ATOM 686 O O . ASP A 1 88 ? -8.765 12.251 3.759 1.00 67.62 88 ASP A O 1
ATOM 690 N N . GLY A 1 89 ? -10.142 10.952 2.530 1.00 61.16 89 GLY A N 1
ATOM 691 C CA . GLY A 1 89 ? -9.293 10.811 1.347 1.00 61.16 89 GLY A CA 1
ATOM 692 C C . GLY A 1 89 ? -8.111 9.836 1.478 1.00 61.16 89 GLY A C 1
ATOM 693 O O . GLY A 1 89 ? -7.662 9.455 2.560 1.00 61.16 89 GLY A O 1
ATOM 694 N N . TYR A 1 90 ? -7.551 9.443 0.330 1.00 63.12 90 TYR A N 1
ATOM 695 C CA . TYR A 1 90 ? -6.489 8.428 0.220 1.00 63.12 90 TYR A CA 1
ATOM 696 C C . TYR A 1 90 ? -5.165 8.813 0.914 1.00 63.12 90 TYR A C 1
ATOM 698 O O . TYR A 1 90 ? -4.412 7.937 1.340 1.00 63.12 90 TYR A O 1
ATOM 706 N N . ARG A 1 91 ? -4.884 10.115 1.101 1.00 59.41 91 ARG A N 1
ATOM 707 C CA . ARG A 1 91 ? -3.639 10.631 1.722 1.00 59.41 91 ARG A CA 1
ATOM 708 C C . ARG A 1 91 ? -3.457 10.199 3.183 1.00 59.41 91 ARG A C 1
ATOM 710 O O . ARG A 1 91 ? -2.340 10.214 3.712 1.00 59.41 91 ARG A O 1
ATOM 717 N N . LYS A 1 92 ? -4.548 9.841 3.863 1.00 67.25 92 LYS A N 1
ATOM 718 C CA . LYS A 1 92 ? -4.514 9.324 5.238 1.00 67.25 92 LYS A CA 1
ATOM 719 C C . LYS A 1 92 ? -4.345 7.801 5.279 1.00 67.25 92 LYS A C 1
ATOM 721 O O . LYS A 1 92 ? -3.800 7.306 6.257 1.00 67.25 92 LYS A O 1
ATOM 726 N N . ALA A 1 93 ? -4.722 7.077 4.224 1.00 73.12 93 ALA A N 1
ATOM 727 C CA . ALA A 1 93 ? -4.727 5.614 4.212 1.00 73.12 93 ALA A CA 1
ATOM 728 C C . ALA A 1 93 ? -3.348 4.995 3.917 1.00 73.12 93 ALA A C 1
ATOM 730 O O . ALA A 1 93 ? -2.986 3.985 4.519 1.00 73.12 93 ALA A O 1
ATOM 731 N N . ALA A 1 94 ? -2.555 5.611 3.034 1.00 83.94 94 ALA A N 1
ATOM 732 C CA . ALA A 1 94 ? -1.291 5.035 2.577 1.00 83.94 94 ALA A CA 1
ATOM 733 C C . ALA A 1 94 ? -0.183 6.077 2.356 1.00 83.94 94 ALA A C 1
ATOM 735 O O . ALA A 1 94 ? -0.441 7.278 2.249 1.00 83.94 94 ALA A O 1
ATOM 736 N N . ARG A 1 95 ? 1.065 5.607 2.299 1.00 85.94 95 ARG A N 1
ATOM 737 C CA . ARG A 1 95 ? 2.258 6.364 1.902 1.00 85.94 95 ARG A CA 1
ATOM 738 C C . ARG A 1 95 ? 2.868 5.709 0.667 1.00 85.94 95 ARG A C 1
ATOM 740 O O . ARG A 1 95 ? 3.088 4.506 0.665 1.00 85.94 95 ARG A O 1
ATOM 747 N N . TYR A 1 96 ? 3.193 6.519 -0.332 1.00 86.19 96 TYR A N 1
ATOM 748 C CA . TYR A 1 96 ? 4.056 6.123 -1.439 1.00 86.19 96 TYR A CA 1
ATOM 749 C C . TYR A 1 96 ? 5.525 6.254 -1.019 1.00 86.19 96 TYR A C 1
ATOM 751 O O . TYR A 1 96 ? 5.914 7.271 -0.437 1.00 86.19 96 TYR A O 1
ATOM 759 N N . GLN A 1 97 ? 6.314 5.222 -1.283 1.00 87.81 97 GLN A N 1
ATOM 760 C CA . GLN A 1 97 ? 7.761 5.231 -1.156 1.00 87.81 97 GLN A CA 1
ATOM 761 C C . GLN A 1 97 ? 8.363 5.136 -2.554 1.00 87.81 97 GLN A C 1
ATOM 763 O O . GLN A 1 97 ? 8.138 4.157 -3.269 1.00 87.81 97 GLN A O 1
ATOM 768 N N . GLU A 1 98 ? 9.115 6.175 -2.913 1.00 83.44 98 GLU A N 1
ATOM 769 C CA . GLU A 1 98 ? 9.872 6.215 -4.156 1.00 83.44 98 GLU A CA 1
ATOM 770 C C . GLU A 1 98 ? 10.890 5.074 -4.206 1.00 83.44 98 GLU A C 1
ATOM 772 O O . GLU A 1 98 ? 11.461 4.703 -3.170 1.00 83.44 98 GLU A O 1
ATOM 777 N N . PRO A 1 99 ? 11.127 4.512 -5.397 1.00 79.88 99 PRO A N 1
ATOM 778 C CA . PRO A 1 99 ? 12.219 3.580 -5.568 1.00 79.88 99 PRO A CA 1
ATOM 779 C C . PRO A 1 99 ? 13.568 4.273 -5.331 1.00 79.88 99 PRO A C 1
ATOM 781 O O . PRO A 1 99 ? 13.744 5.442 -5.668 1.00 79.88 99 PRO A O 1
ATOM 784 N N . ASN A 1 100 ? 14.536 3.556 -4.761 1.00 79.81 100 ASN A N 1
ATOM 785 C CA . ASN A 1 100 ? 15.873 4.101 -4.534 1.00 79.81 100 ASN A CA 1
ATOM 786 C C . ASN A 1 100 ? 16.795 3.782 -5.718 1.00 79.81 100 ASN A C 1
ATOM 788 O O . ASN A 1 100 ? 17.312 2.671 -5.813 1.00 79.81 100 ASN A O 1
ATOM 792 N N . GLU A 1 101 ? 17.028 4.772 -6.580 1.00 68.69 101 GLU A N 1
ATOM 793 C CA . GLU A 1 101 ? 17.919 4.666 -7.745 1.00 68.69 101 GLU A CA 1
ATOM 794 C C . GLU 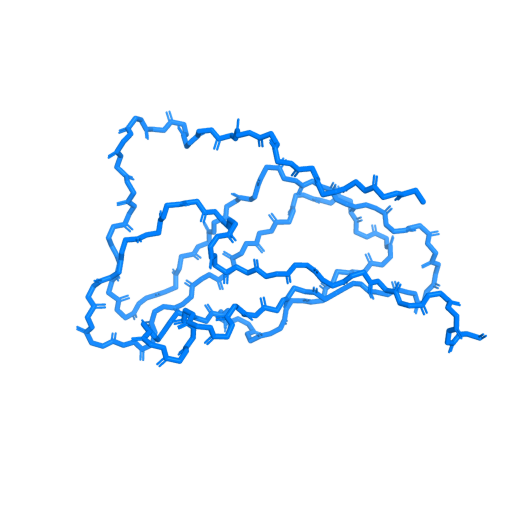A 1 101 ? 19.398 4.471 -7.363 1.00 68.69 101 GLU A C 1
ATOM 796 O O . GLU A 1 101 ? 20.175 3.958 -8.158 1.00 68.69 101 GLU A O 1
ATOM 801 N N . GLN A 1 102 ? 19.803 4.824 -6.135 1.00 66.81 102 GLN A N 1
ATOM 802 C CA . GLN A 1 102 ? 21.195 4.715 -5.666 1.00 66.81 102 GLN A CA 1
ATOM 803 C C . GLN A 1 102 ? 21.580 3.305 -5.188 1.00 66.81 102 GLN A C 1
ATOM 805 O O . GLN A 1 102 ? 22.649 3.121 -4.605 1.00 66.81 102 GLN A O 1
ATOM 810 N N . ARG A 1 103 ? 20.691 2.319 -5.351 1.00 57.09 103 ARG A N 1
ATOM 811 C CA . ARG A 1 103 ? 20.895 0.935 -4.895 1.00 57.09 103 ARG A CA 1
ATOM 812 C C . ARG A 1 103 ? 21.026 -0.074 -6.042 1.00 57.09 103 ARG A C 1
ATOM 814 O O . ARG A 1 103 ? 20.955 -1.273 -5.774 1.00 57.09 103 ARG A O 1
ATOM 821 N N . LEU A 1 104 ? 21.190 0.426 -7.268 1.00 53.78 104 LEU A N 1
ATOM 822 C CA . LEU A 1 104 ? 21.506 -0.334 -8.477 1.00 53.78 104 LEU A CA 1
ATOM 823 C C . LEU A 1 104 ? 23.014 -0.308 -8.747 1.00 53.78 104 LEU A C 1
ATOM 825 O O . LEU A 1 104 ? 23.631 0.755 -8.507 1.00 53.78 104 LEU A O 1
#

Secondary structure (DSSP, 8-state):
-----------SSTT-PPEESSSEEEEEEEEE----STT--EEEEE-HHHHHHS-EEETTSSEEE-TT--SEEEEEEEE-SSS-EE--SHHHHEEEE---GGG-

Foldseek 3Di:
DDDPDDDDDDDPDPDDQDFDFQDWDKAFQPDWDAQQDAPWKKKKAFDPCCCPVFVKAAPVRMDIGHNHGGDTDIGGIGRPDRDTDGDPHPVNGIDIDGTDPVPD

Mean predicted aligned error: 8.9 Å

Nearest PDB structures (foldseek):
  6hde-assembly1_C  TM=9.467E-01  e=2.338E-07  Escherichia coli K-12
  6mai-assembly1_A  TM=9.556E-01  e=3.285E-07  Legionella pneumophila subsp. pneumophila str. Philadelphia 1
  1rnj-assembly1_A  TM=8.857E-01  e=1.184E-07  Escherichia coli
  4lhr-assembly1_A  TM=8.845E-01  e=1.972E-07  Burkholderia thailandensis E264
  6hde-assembly1_A  TM=9.285E-01  e=4.886E-07  Escherichia coli K-12